Protein AF-A0A0Q0XJS0-F1 (afdb_monomer)

Structure (mmCIF, N/CA/C/O backbone):
data_AF-A0A0Q0XJS0-F1
#
_entry.id   AF-A0A0Q0XJS0-F1
#
loop_
_atom_site.group_PDB
_atom_site.id
_atom_site.type_symbol
_atom_site.label_atom_id
_atom_site.label_alt_id
_atom_site.label_comp_id
_atom_site.label_asym_id
_atom_site.label_entity_id
_atom_site.label_seq_id
_atom_site.pdbx_PDB_ins_code
_atom_site.Cartn_x
_atom_site.Cartn_y
_atom_site.Cartn_z
_atom_site.occupancy
_atom_site.B_iso_or_equiv
_atom_site.auth_seq_id
_atom_site.auth_comp_id
_atom_site.auth_asym_id
_atom_site.auth_atom_id
_atom_site.pdbx_PDB_model_num
ATOM 1 N N . MET A 1 1 ? -12.641 -6.653 -2.766 1.00 71.62 1 MET A N 1
ATOM 2 C CA . MET A 1 1 ? -11.836 -5.756 -3.630 1.00 71.62 1 MET A CA 1
ATOM 3 C C . MET A 1 1 ? -10.556 -5.418 -2.883 1.00 71.62 1 MET A C 1
ATOM 5 O O . MET A 1 1 ? -10.651 -5.032 -1.724 1.00 71.62 1 MET A O 1
ATOM 9 N N . ILE A 1 2 ? -9.395 -5.608 -3.508 1.00 88.25 2 ILE A N 1
ATOM 10 C CA . ILE A 1 2 ? -8.087 -5.418 -2.864 1.00 88.25 2 ILE A CA 1
ATOM 11 C C . ILE A 1 2 ? -7.767 -3.916 -2.768 1.00 88.25 2 ILE A C 1
ATOM 13 O O . ILE A 1 2 ? -8.190 -3.127 -3.621 1.00 88.25 2 ILE A O 1
ATOM 17 N N . ARG A 1 3 ? -7.100 -3.497 -1.691 1.00 94.25 3 ARG A N 1
ATOM 18 C CA . ARG A 1 3 ? -6.671 -2.114 -1.422 1.00 94.25 3 ARG A CA 1
ATOM 19 C C . ARG A 1 3 ? -5.239 -2.070 -0.920 1.00 94.25 3 ARG A C 1
ATOM 21 O O . ARG A 1 3 ? -4.806 -3.003 -0.260 1.00 94.25 3 ARG A O 1
ATOM 28 N N . HIS A 1 4 ? -4.555 -0.955 -1.141 1.00 97.31 4 HIS A N 1
ATOM 29 C CA . HIS A 1 4 ? -3.298 -0.645 -0.464 1.00 97.31 4 HIS A CA 1
ATOM 30 C C . HIS A 1 4 ? -3.582 -0.012 0.895 1.00 97.31 4 HIS A C 1
ATOM 32 O O . HIS A 1 4 ? -4.446 0.865 0.991 1.00 97.31 4 HIS A O 1
ATOM 38 N N . ILE A 1 5 ? -2.859 -0.429 1.932 1.00 97.62 5 ILE A N 1
ATOM 39 C CA . ILE A 1 5 ? -3.058 0.065 3.293 1.00 97.62 5 ILE A CA 1
ATOM 40 C C . ILE A 1 5 ? -1.755 0.234 4.067 1.00 97.62 5 ILE A C 1
ATOM 42 O O . ILE A 1 5 ? -0.814 -0.547 3.929 1.00 97.62 5 ILE A O 1
ATOM 46 N N . THR A 1 6 ? -1.737 1.253 4.919 1.00 98.00 6 THR A N 1
ATOM 47 C CA . THR A 1 6 ? -0.639 1.567 5.830 1.00 98.00 6 THR A CA 1
ATOM 48 C C . THR A 1 6 ? -1.157 1.832 7.245 1.00 98.00 6 THR A C 1
ATOM 50 O O . THR A 1 6 ? -2.338 2.136 7.437 1.00 98.00 6 THR A O 1
ATOM 53 N N . SER A 1 7 ? -0.279 1.743 8.246 1.00 97.44 7 SER A N 1
ATOM 54 C CA . SER A 1 7 ? -0.561 2.211 9.607 1.00 97.44 7 SER A CA 1
ATOM 55 C C . SER A 1 7 ? -0.493 3.738 9.697 1.00 97.44 7 SER A C 1
ATOM 57 O O . SER A 1 7 ? 0.209 4.393 8.921 1.00 97.44 7 SER A O 1
ATOM 59 N N . LEU A 1 8 ? -1.213 4.310 10.667 1.00 97.06 8 LEU A N 1
ATOM 60 C CA . LEU A 1 8 ? -1.249 5.750 10.930 1.00 97.06 8 LEU A CA 1
ATOM 61 C C . LEU A 1 8 ? 0.141 6.328 11.241 1.00 97.06 8 LEU A C 1
ATOM 63 O O . LEU A 1 8 ? 0.457 7.426 10.789 1.00 97.06 8 LEU A O 1
ATOM 67 N N . GLU A 1 9 ? 0.983 5.577 11.952 1.00 97.38 9 GLU A N 1
ATOM 68 C CA . GLU A 1 9 ? 2.373 5.946 12.271 1.00 97.38 9 GLU A CA 1
ATOM 69 C C . GLU A 1 9 ? 3.252 6.148 11.023 1.00 97.38 9 GLU A C 1
ATOM 71 O O . GLU A 1 9 ? 4.217 6.905 11.060 1.00 97.38 9 GLU A O 1
ATOM 76 N N . ASN A 1 10 ? 2.905 5.510 9.900 1.00 97.31 10 ASN A N 1
ATOM 77 C CA . ASN A 1 10 ? 3.624 5.625 8.632 1.00 97.31 10 ASN A CA 1
ATOM 78 C C . ASN A 1 10 ? 3.038 6.732 7.731 1.00 97.31 10 ASN A C 1
ATOM 80 O O . ASN A 1 10 ? 3.210 6.734 6.509 1.00 97.31 10 ASN A O 1
ATOM 84 N N . THR A 1 11 ? 2.318 7.685 8.325 1.00 96.44 11 THR A N 1
ATOM 85 C CA . THR A 1 11 ? 1.725 8.821 7.614 1.00 96.44 11 THR A CA 1
ATOM 86 C C . THR A 1 11 ? 2.190 10.146 8.202 1.00 96.44 11 THR A C 1
ATOM 88 O O . THR A 1 11 ? 2.330 10.297 9.414 1.00 96.44 11 THR A O 1
ATOM 91 N N . LYS A 1 12 ? 2.402 11.138 7.335 1.00 95.31 12 LYS A N 1
ATOM 92 C CA . LYS A 1 12 ? 2.681 12.526 7.716 1.00 95.31 12 LYS A CA 1
ATOM 93 C C . LYS A 1 12 ? 1.741 13.445 6.943 1.00 95.31 12 LYS A C 1
ATOM 95 O O . LYS A 1 12 ? 1.909 13.671 5.745 1.00 95.31 12 LYS A O 1
ATOM 100 N N . GLY A 1 13 ? 0.715 13.952 7.626 1.00 92.25 13 GLY A N 1
ATOM 101 C CA . GLY A 1 13 ? -0.376 14.687 6.982 1.00 92.25 13 GLY A CA 1
ATOM 102 C C . GLY A 1 13 ? -1.128 13.798 5.986 1.00 92.25 13 GLY A C 1
ATOM 103 O O . GLY A 1 13 ? -1.656 12.755 6.371 1.00 92.25 13 GLY A O 1
ATOM 104 N N . ASN A 1 14 ? -1.138 14.199 4.712 1.00 92.75 14 ASN A N 1
ATOM 105 C CA . ASN A 1 14 ? -1.788 13.468 3.615 1.00 92.75 14 ASN A CA 1
ATOM 106 C C . ASN A 1 14 ? -0.810 12.623 2.774 1.00 92.75 14 ASN A C 1
ATOM 108 O O . ASN A 1 14 ? -1.165 12.182 1.681 1.00 92.75 14 ASN A O 1
ATOM 112 N N . LYS A 1 15 ? 0.423 12.412 3.256 1.00 95.38 15 LYS A N 1
ATOM 113 C CA . LYS A 1 15 ? 1.471 11.654 2.560 1.00 95.38 15 LYS A CA 1
ATOM 114 C C . LYS A 1 15 ? 1.920 10.433 3.360 1.00 95.38 15 LYS A C 1
ATOM 116 O O . LYS A 1 15 ? 1.873 10.438 4.593 1.00 95.38 15 LYS A O 1
ATOM 121 N N . ILE A 1 16 ? 2.387 9.413 2.649 1.00 96.44 16 ILE A N 1
ATOM 122 C CA . ILE A 1 16 ? 3.083 8.256 3.231 1.00 96.44 16 ILE A CA 1
ATOM 123 C C . ILE A 1 16 ? 4.535 8.630 3.540 1.00 96.44 16 ILE A C 1
ATOM 125 O O . ILE A 1 16 ? 5.148 9.383 2.784 1.00 96.44 16 ILE A O 1
ATOM 129 N N . ILE A 1 17 ? 5.072 8.107 4.645 1.00 97.56 17 ILE A N 1
ATOM 130 C CA . ILE A 1 17 ? 6.486 8.265 5.013 1.00 97.56 17 ILE A CA 1
ATOM 131 C C . ILE A 1 17 ? 7.344 7.225 4.286 1.00 97.56 17 ILE A C 1
ATOM 133 O O . ILE A 1 17 ? 8.301 7.593 3.615 1.00 97.56 17 ILE A O 1
ATOM 137 N N . ASP A 1 18 ? 6.991 5.943 4.406 1.00 97.00 18 ASP A N 1
ATOM 138 C CA . ASP A 1 18 ? 7.693 4.830 3.766 1.00 97.00 18 ASP A CA 1
ATOM 139 C C . ASP A 1 18 ? 6.718 3.951 2.954 1.00 97.00 18 ASP A C 1
ATOM 141 O O . ASP A 1 18 ? 5.925 3.201 3.537 1.00 97.00 18 ASP A O 1
ATOM 145 N N . PRO A 1 19 ? 6.748 4.018 1.610 1.00 96.50 19 PRO A N 1
ATOM 146 C CA . PRO A 1 19 ? 5.894 3.198 0.754 1.00 96.50 19 PRO A CA 1
ATOM 147 C C . PRO A 1 19 ? 6.136 1.690 0.879 1.00 96.50 19 PRO A C 1
ATOM 149 O O . PRO A 1 19 ? 5.228 0.915 0.589 1.00 96.50 19 PRO A O 1
ATOM 152 N N . LEU A 1 20 ? 7.319 1.251 1.321 1.00 96.50 20 LEU A N 1
ATOM 153 C CA . LEU A 1 20 ? 7.641 -0.177 1.445 1.00 96.50 20 LEU A CA 1
ATOM 154 C C . LEU A 1 20 ? 6.959 -0.831 2.652 1.00 96.50 20 LEU A C 1
ATOM 156 O O . LEU A 1 20 ? 6.869 -2.052 2.730 1.00 96.50 20 LEU A O 1
ATOM 160 N N . LYS A 1 21 ? 6.424 -0.027 3.577 1.00 96.75 21 LYS A N 1
ATOM 161 C CA . LYS A 1 21 ? 5.597 -0.499 4.698 1.00 96.75 21 LYS A CA 1
ATOM 162 C C . LYS A 1 21 ? 4.113 -0.626 4.343 1.00 96.75 21 LYS A C 1
ATOM 164 O O . LYS A 1 21 ? 3.293 -0.877 5.225 1.00 96.75 21 LYS A O 1
ATOM 169 N N . VAL A 1 22 ? 3.754 -0.459 3.072 1.00 97.75 22 VAL A N 1
ATOM 170 C CA . VAL A 1 22 ? 2.383 -0.633 2.587 1.00 97.75 22 VAL A CA 1
ATOM 171 C C . VAL A 1 22 ? 2.129 -2.098 2.245 1.00 97.75 22 VAL A C 1
ATOM 173 O O . VAL A 1 22 ? 2.988 -2.778 1.686 1.00 97.75 22 VAL A O 1
ATOM 176 N N . LYS A 1 23 ? 0.927 -2.577 2.566 1.00 97.75 23 LYS A N 1
ATOM 177 C CA . LYS A 1 23 ? 0.455 -3.929 2.243 1.00 97.75 23 LYS A CA 1
ATOM 178 C C . LYS A 1 23 ? -0.805 -3.885 1.397 1.00 97.75 23 LYS A C 1
ATOM 180 O O . LYS A 1 23 ? -1.538 -2.893 1.415 1.00 97.75 23 LYS A O 1
ATOM 185 N N . HIS A 1 24 ? -1.106 -4.987 0.720 1.00 96.38 24 HIS A N 1
ATOM 186 C CA . HIS A 1 24 ? -2.458 -5.215 0.216 1.00 96.38 24 HIS A CA 1
ATOM 187 C C . HIS A 1 24 ? -3.382 -5.686 1.338 1.00 96.38 24 HIS A C 1
ATOM 189 O O . HIS A 1 24 ? -2.968 -6.409 2.243 1.00 96.38 24 HIS A O 1
ATOM 195 N N . CYS A 1 25 ? -4.650 -5.297 1.277 1.00 96.56 25 CYS A N 1
ATOM 196 C CA . CYS A 1 25 ? -5.671 -5.719 2.226 1.00 96.56 25 CYS A CA 1
ATOM 197 C C . CYS A 1 25 ? -7.050 -5.861 1.589 1.00 96.56 25 CYS A C 1
ATOM 199 O O . CYS A 1 25 ? -7.325 -5.347 0.497 1.00 96.56 25 CYS A O 1
ATOM 201 N N . VAL A 1 26 ? -7.940 -6.496 2.346 1.00 97.06 26 VAL A N 1
ATOM 202 C CA . VAL A 1 26 ? -9.387 -6.444 2.152 1.00 97.06 26 VAL A CA 1
ATOM 203 C C . VAL A 1 26 ? -9.995 -5.689 3.329 1.00 97.06 26 VAL A C 1
ATOM 205 O O . VAL A 1 26 ? -9.700 -5.983 4.485 1.00 97.06 26 VAL A O 1
ATOM 208 N N . ILE A 1 27 ? -10.856 -4.715 3.036 1.00 95.69 27 ILE A N 1
ATOM 209 C CA . ILE A 1 27 ? -11.573 -3.927 4.045 1.00 95.69 27 ILE A CA 1
ATOM 210 C C . ILE A 1 27 ? -13.029 -4.387 4.079 1.00 95.69 27 ILE A C 1
ATOM 212 O O . ILE A 1 27 ? -13.672 -4.499 3.035 1.00 95.69 27 ILE A O 1
ATOM 216 N N . THR A 1 28 ? -13.567 -4.646 5.268 1.00 96.31 28 THR A N 1
ATOM 217 C CA . THR A 1 28 ? -14.988 -4.962 5.489 1.00 96.31 28 THR A CA 1
ATOM 218 C C . THR A 1 28 ? -15.433 -4.367 6.815 1.00 96.31 28 THR A C 1
ATOM 220 O O . THR A 1 28 ? -14.681 -4.395 7.784 1.00 96.31 28 THR A O 1
ATOM 223 N N . ALA A 1 29 ? -16.639 -3.790 6.854 1.00 95.06 29 ALA A N 1
ATOM 224 C CA . ALA A 1 29 ? -17.204 -3.170 8.057 1.00 95.06 29 ALA A CA 1
ATOM 225 C C . ALA A 1 29 ? -16.224 -2.205 8.767 1.00 95.06 29 ALA A C 1
ATOM 227 O O . ALA A 1 29 ? -16.065 -2.248 9.984 1.00 95.06 29 ALA A O 1
ATOM 228 N N . LEU A 1 30 ? -15.539 -1.355 7.985 1.00 95.81 30 LEU A N 1
ATOM 229 C CA . LEU A 1 30 ? -14.547 -0.376 8.460 1.00 95.81 30 LEU A CA 1
ATOM 230 C C . LEU A 1 30 ? -13.344 -0.977 9.204 1.00 95.81 30 LEU A C 1
ATOM 232 O O . LEU A 1 30 ? -12.653 -0.273 9.942 1.00 95.81 30 LEU A O 1
ATOM 236 N N . LYS A 1 31 ? -13.060 -2.261 8.987 1.00 97.38 31 LYS A N 1
ATOM 237 C CA . LYS A 1 31 ? -11.909 -2.958 9.555 1.00 97.38 31 LYS A CA 1
ATOM 238 C C . LYS A 1 31 ? -11.116 -3.675 8.476 1.00 97.38 31 LYS A C 1
ATOM 240 O O . LYS A 1 31 ? -11.635 -4.007 7.408 1.00 97.38 31 LYS A O 1
ATOM 245 N N . ILE A 1 32 ? -9.850 -3.928 8.777 1.00 97.88 32 ILE A N 1
ATOM 246 C CA . ILE A 1 32 ? -9.016 -4.846 8.009 1.00 97.88 32 ILE A CA 1
ATOM 247 C C . ILE A 1 32 ? -9.578 -6.258 8.196 1.00 97.88 32 ILE A C 1
ATOM 249 O O . ILE A 1 32 ? -9.520 -6.803 9.295 1.00 97.88 32 ILE A 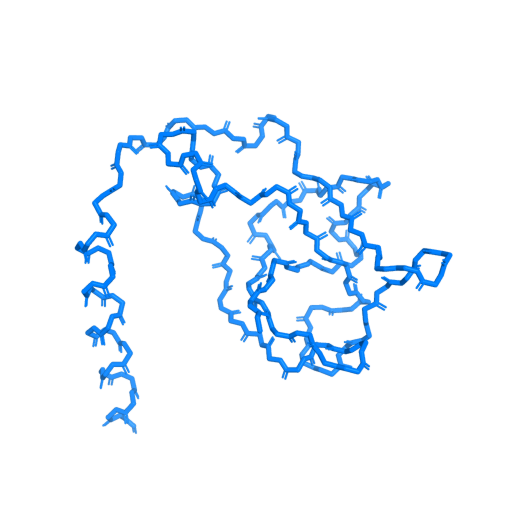O 1
ATOM 253 N N . TYR A 1 33 ? -10.125 -6.839 7.135 1.00 97.56 33 TYR A N 1
ATOM 254 C CA . TYR A 1 33 ? -10.598 -8.223 7.128 1.00 97.56 33 TYR A CA 1
ATOM 255 C C . TYR A 1 33 ? -9.457 -9.197 6.839 1.00 97.56 33 TYR A C 1
ATOM 257 O O . TYR A 1 33 ? -9.320 -10.203 7.523 1.00 97.56 33 TYR A O 1
ATOM 265 N N . ASP A 1 34 ? -8.617 -8.853 5.863 1.00 97.00 34 ASP A N 1
ATOM 266 C CA . ASP A 1 34 ? -7.479 -9.666 5.445 1.00 97.00 34 ASP A CA 1
ATOM 267 C C . ASP A 1 34 ? -6.286 -8.777 5.070 1.00 97.00 34 ASP A C 1
ATOM 269 O O . ASP A 1 34 ? -6.468 -7.626 4.651 1.00 97.00 34 ASP A O 1
ATOM 273 N N . LEU A 1 35 ? -5.073 -9.306 5.230 1.00 95.44 35 LEU A N 1
ATOM 274 C CA . LEU A 1 35 ? -3.804 -8.648 4.920 1.00 95.44 35 LEU A CA 1
ATOM 275 C C . LEU A 1 35 ? -2.891 -9.597 4.159 1.00 95.44 35 LEU A C 1
ATOM 277 O O . LEU A 1 35 ? -2.608 -10.700 4.612 1.00 95.44 35 LEU A O 1
ATOM 281 N N . SER A 1 36 ? -2.344 -9.101 3.056 1.00 90.62 36 SER A N 1
ATOM 282 C CA . SER A 1 36 ? -1.326 -9.804 2.287 1.00 90.62 36 SER A CA 1
ATOM 283 C C . SER A 1 36 ? 0.083 -9.295 2.622 1.00 90.62 36 SER A C 1
ATOM 285 O O . SER A 1 36 ? 0.311 -8.589 3.613 1.00 90.62 36 SER A O 1
ATOM 287 N N . GLY A 1 37 ? 1.044 -9.673 1.783 1.00 89.56 37 GLY A N 1
ATOM 288 C CA . GLY A 1 37 ? 2.419 -9.206 1.835 1.00 89.56 37 GLY A CA 1
ATOM 289 C C . GLY A 1 37 ? 2.564 -7.698 1.617 1.00 89.56 37 GLY A C 1
ATOM 290 O O . GLY A 1 37 ? 1.615 -6.973 1.299 1.00 89.56 37 GLY A O 1
ATOM 291 N N . PHE A 1 38 ? 3.794 -7.233 1.823 1.00 95.25 38 PHE A N 1
ATOM 292 C CA . PHE A 1 38 ? 4.196 -5.883 1.445 1.00 95.25 38 PHE A CA 1
ATOM 293 C C . PHE A 1 38 ? 4.184 -5.730 -0.075 1.00 95.25 38 PHE A C 1
ATOM 295 O O . PHE A 1 38 ? 4.372 -6.702 -0.808 1.00 95.25 38 PHE A O 1
ATOM 302 N N . ILE A 1 39 ? 3.968 -4.503 -0.538 1.00 95.00 39 ILE A N 1
ATOM 303 C CA . ILE A 1 39 ? 4.030 -4.185 -1.964 1.00 95.00 39 ILE A CA 1
ATOM 304 C C . ILE A 1 39 ? 5.439 -4.428 -2.518 1.00 95.00 39 ILE A C 1
ATOM 306 O O . ILE A 1 39 ? 6.439 -4.170 -1.848 1.00 95.00 39 ILE A O 1
ATOM 310 N N . ASP A 1 40 ? 5.517 -4.878 -3.769 1.00 94.19 40 ASP A N 1
ATOM 311 C CA . ASP A 1 40 ? 6.780 -4.923 -4.505 1.00 94.19 40 ASP A CA 1
ATOM 312 C C . ASP A 1 40 ? 7.013 -3.564 -5.195 1.00 94.19 40 ASP A C 1
ATOM 314 O O . ASP A 1 40 ? 6.196 -3.157 -6.031 1.00 94.19 40 ASP A O 1
ATOM 318 N N . PRO A 1 41 ? 8.107 -2.838 -4.892 1.00 95.12 41 PRO A N 1
ATOM 319 C CA . PRO A 1 41 ? 8.402 -1.559 -5.532 1.00 95.12 41 PRO A CA 1
ATOM 320 C C . PRO A 1 41 ? 8.571 -1.661 -7.054 1.00 95.12 41 PRO A C 1
ATOM 322 O O . PRO A 1 41 ? 8.242 -0.702 -7.750 1.00 95.12 41 PRO A O 1
ATOM 325 N N . LYS A 1 42 ? 9.018 -2.806 -7.593 1.00 94.88 42 LYS A N 1
ATOM 326 C CA . LYS A 1 42 ? 9.191 -2.997 -9.046 1.00 94.88 42 LYS A CA 1
ATOM 327 C C . LYS A 1 42 ? 7.874 -3.015 -9.817 1.00 94.88 42 LYS A C 1
ATOM 329 O O . LYS A 1 42 ? 7.888 -2.856 -11.034 1.00 94.88 42 LYS A O 1
ATOM 334 N N . THR A 1 43 ? 6.753 -3.199 -9.128 1.00 94.44 43 THR A N 1
ATOM 335 C CA . THR A 1 43 ? 5.413 -3.168 -9.724 1.00 94.44 43 THR A CA 1
ATOM 336 C C . THR A 1 43 ? 4.621 -1.948 -9.261 1.00 94.44 43 THR A C 1
ATOM 338 O O . THR A 1 43 ? 4.011 -1.267 -10.074 1.00 94.44 43 THR A O 1
ATOM 341 N N . HIS A 1 44 ? 4.674 -1.610 -7.972 1.00 96.00 44 HIS A N 1
ATOM 342 C CA . HIS A 1 44 ? 3.808 -0.589 -7.370 1.00 96.00 44 HIS A CA 1
ATOM 343 C C . HIS A 1 44 ? 4.401 0.824 -7.379 1.00 96.00 44 HIS A C 1
ATOM 345 O O . HIS A 1 44 ? 3.656 1.795 -7.226 1.00 96.00 44 HIS A O 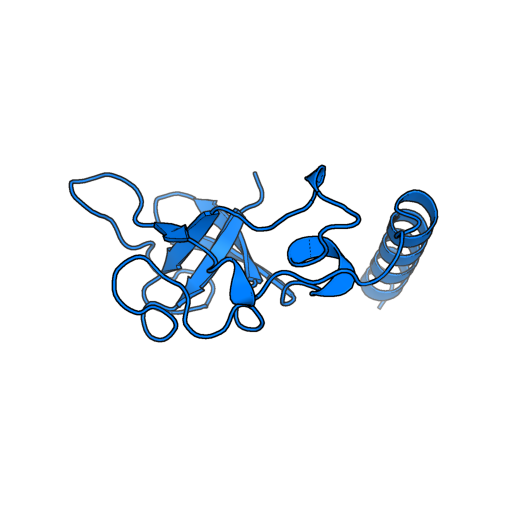1
ATOM 351 N N . LEU A 1 45 ? 5.72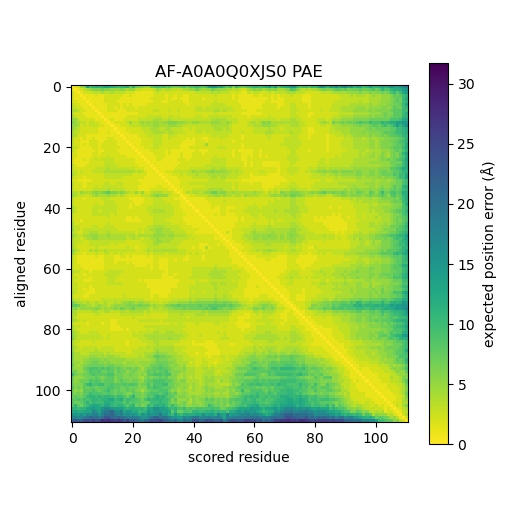3 0.947 -7.546 1.00 97.19 45 LEU A N 1
ATOM 352 C CA . LEU A 1 45 ? 6.443 2.224 -7.624 1.00 97.19 45 LEU A CA 1
ATOM 353 C C . LEU A 1 45 ? 7.165 2.414 -8.970 1.00 97.19 45 LEU A C 1
ATOM 355 O O . LEU A 1 45 ? 8.009 3.303 -9.099 1.00 97.19 45 LEU A O 1
ATOM 359 N N . ASN A 1 46 ? 6.844 1.583 -9.963 1.00 97.69 46 ASN A N 1
ATOM 360 C CA . ASN A 1 46 ? 7.525 1.554 -11.248 1.00 97.69 46 ASN A CA 1
ATOM 361 C C . ASN A 1 46 ? 6.794 2.375 -12.310 1.00 97.69 46 ASN A C 1
ATOM 363 O O . ASN A 1 46 ? 5.688 2.038 -12.725 1.00 97.69 46 ASN A O 1
ATOM 367 N N . LEU A 1 47 ? 7.441 3.439 -12.778 1.00 96.50 47 LEU A N 1
ATOM 368 C CA . LEU A 1 47 ? 6.919 4.298 -13.839 1.00 96.50 47 LEU A CA 1
ATOM 369 C C . LEU A 1 47 ? 6.811 3.573 -15.187 1.00 96.50 47 LEU A C 1
ATOM 371 O O . LEU A 1 47 ? 5.982 3.965 -16.004 1.00 96.50 47 LEU A O 1
ATOM 375 N N . ASP A 1 48 ? 7.577 2.497 -15.389 1.00 96.44 48 ASP A N 1
ATOM 376 C CA . ASP A 1 48 ? 7.504 1.644 -16.583 1.00 96.44 48 ASP A CA 1
ATOM 377 C C . ASP A 1 48 ? 6.300 0.677 -16.561 1.00 96.44 48 ASP A C 1
ATOM 379 O O . ASP A 1 48 ? 6.066 -0.025 -17.541 1.00 96.44 48 ASP A O 1
ATOM 383 N N . LEU A 1 49 ? 5.531 0.646 -15.460 1.00 94.50 49 LEU A N 1
ATOM 384 C CA . LEU A 1 49 ? 4.304 -0.144 -15.277 1.00 94.50 49 LEU A CA 1
ATOM 385 C C . LEU A 1 49 ? 3.180 0.734 -14.688 1.00 94.50 49 LEU A C 1
ATOM 387 O O . LEU A 1 49 ? 2.655 0.508 -13.593 1.00 94.50 49 LEU A O 1
ATOM 391 N N . SER A 1 50 ? 2.866 1.818 -15.398 1.00 91.50 50 SER A N 1
ATOM 392 C CA . SER A 1 50 ? 2.053 2.939 -14.901 1.00 91.50 50 SER A CA 1
ATOM 393 C C . SER A 1 50 ? 0.632 2.572 -14.431 1.00 91.50 50 SER A C 1
AT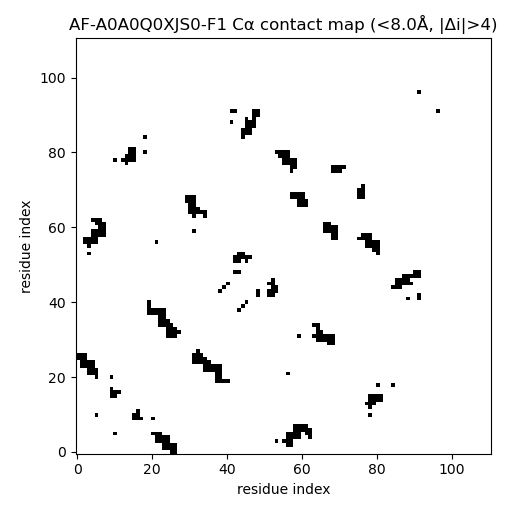OM 395 O O . SER A 1 50 ? 0.057 3.239 -13.560 1.00 91.50 50 SER A O 1
ATOM 397 N N . GLU A 1 51 ? 0.062 1.511 -14.993 1.00 90.94 51 GLU A N 1
ATOM 398 C CA . GLU A 1 51 ? -1.261 0.971 -14.695 1.00 90.94 51 GLU A CA 1
ATOM 399 C C . GLU A 1 51 ? -1.326 0.268 -13.335 1.00 90.94 51 GLU A C 1
ATOM 401 O O . GLU A 1 51 ? -2.406 0.166 -12.752 1.00 90.94 51 GLU A O 1
ATOM 406 N N . HIS A 1 52 ? -0.179 -0.163 -12.802 1.00 92.38 52 HIS A N 1
ATOM 407 C CA . HIS A 1 52 ? -0.079 -0.862 -11.520 1.00 92.38 52 HIS A CA 1
ATOM 408 C C . HIS A 1 52 ? 0.394 0.042 -10.370 1.00 92.38 52 HIS A C 1
ATOM 410 O O . HIS A 1 52 ? 0.592 -0.413 -9.242 1.00 92.38 52 HIS A O 1
ATOM 416 N N . LEU A 1 53 ? 0.559 1.343 -10.631 1.00 94.69 53 LEU A N 1
ATOM 417 C CA . LEU A 1 53 ? 1.061 2.291 -9.642 1.00 94.69 53 LEU A CA 1
ATOM 418 C C . LEU A 1 53 ? 0.152 2.402 -8.414 1.00 94.69 53 LEU A C 1
ATOM 420 O O . LEU A 1 53 ? -1.051 2.675 -8.494 1.00 94.69 53 LEU A O 1
ATOM 424 N N . MET A 1 54 ? 0.774 2.317 -7.244 1.00 95.62 54 MET A N 1
ATOM 425 C CA . MET A 1 54 ? 0.130 2.569 -5.966 1.00 95.62 54 MET A CA 1
ATOM 426 C C . MET A 1 54 ? -0.048 4.074 -5.748 1.00 95.62 54 MET A C 1
ATOM 428 O O . MET A 1 54 ? 0.846 4.754 -5.262 1.00 95.62 54 MET A O 1
ATOM 432 N N . LYS A 1 55 ? -1.229 4.603 -6.083 1.00 92.62 55 LYS A N 1
ATOM 433 C CA . LYS A 1 55 ? -1.527 6.046 -5.956 1.00 92.62 55 LYS A CA 1
ATOM 434 C C . LYS A 1 55 ? -2.240 6.413 -4.654 1.00 92.62 55 LYS A C 1
ATOM 436 O O . LYS A 1 55 ? -1.929 7.431 -4.042 1.00 92.62 55 LYS A O 1
ATOM 441 N N . ILE A 1 56 ? -3.206 5.588 -4.247 1.00 94.06 56 ILE A N 1
ATOM 442 C CA . ILE A 1 56 ? -4.082 5.819 -3.091 1.00 94.06 56 ILE A CA 1
ATOM 443 C C . ILE A 1 56 ? -3.839 4.718 -2.067 1.00 94.06 56 ILE A C 1
ATOM 445 O O . ILE A 1 56 ? -3.972 3.534 -2.391 1.00 94.06 56 ILE A O 1
ATOM 449 N N . VAL A 1 57 ? -3.531 5.111 -0.831 1.00 97.38 57 VAL A N 1
ATOM 450 C CA . VAL A 1 57 ? -3.278 4.178 0.271 1.00 97.38 57 VAL A CA 1
ATOM 451 C C . VAL A 1 57 ? -4.168 4.515 1.458 1.00 97.38 57 VAL A C 1
ATOM 453 O O . VAL A 1 57 ? -4.167 5.636 1.960 1.00 97.38 57 VAL A O 1
ATOM 456 N N . TYR A 1 58 ? -4.945 3.534 1.900 1.00 97.38 58 TYR A N 1
ATOM 457 C CA . TYR 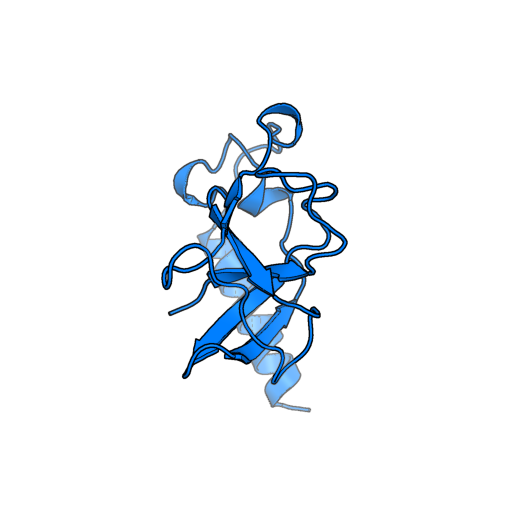A 1 58 ? -5.845 3.653 3.042 1.00 97.38 58 TYR A CA 1
ATOM 458 C C . TYR A 1 58 ? -5.048 3.653 4.345 1.00 97.38 58 TYR A C 1
ATOM 460 O O . TYR A 1 58 ? -3.943 3.113 4.412 1.00 97.38 58 TYR A O 1
ATOM 468 N N . VAL A 1 59 ? -5.612 4.247 5.393 1.00 97.81 59 VAL A N 1
ATOM 469 C CA . VAL A 1 59 ? -4.946 4.346 6.696 1.00 97.81 59 VAL A CA 1
ATOM 470 C C . VAL A 1 59 ? -5.720 3.549 7.735 1.00 97.81 59 VAL A C 1
ATOM 472 O O . VAL A 1 59 ? -6.907 3.789 7.931 1.00 97.81 59 VAL A O 1
ATOM 475 N N . ALA A 1 60 ? -5.049 2.636 8.431 1.00 97.88 60 ALA A N 1
ATOM 476 C CA . ALA A 1 60 ? -5.571 1.967 9.622 1.00 97.88 60 ALA A CA 1
ATOM 477 C C . ALA A 1 60 ? -4.889 2.475 10.894 1.00 97.88 60 ALA A C 1
ATOM 479 O O . ALA A 1 60 ? -3.789 3.027 10.836 1.00 97.88 60 ALA A O 1
ATOM 480 N N . LYS A 1 61 ? -5.526 2.256 12.052 1.00 97.56 61 LYS A N 1
ATOM 481 C CA . LYS A 1 61 ? -4.888 2.483 13.362 1.00 97.56 61 LYS A CA 1
ATOM 482 C C . LYS A 1 61 ? -3.580 1.698 13.473 1.00 97.56 61 LYS A C 1
ATOM 484 O O . LYS A 1 61 ? -2.532 2.284 13.716 1.00 97.56 61 LYS A O 1
ATOM 489 N N . GLU A 1 62 ? -3.648 0.398 13.207 1.00 97.00 62 GLU A N 1
ATOM 490 C CA . GLU A 1 62 ? -2.516 -0.523 13.194 1.00 97.00 62 GLU A CA 1
ATOM 491 C C . GLU A 1 62 ? -2.556 -1.396 11.934 1.00 97.00 62 GLU A C 1
ATOM 493 O O . GLU A 1 62 ? -3.620 -1.670 11.376 1.00 97.00 62 GLU A O 1
ATOM 498 N N . LEU A 1 63 ? -1.399 -1.881 11.485 1.00 96.00 63 LEU A N 1
ATOM 499 C CA . LEU A 1 63 ? -1.306 -2.720 10.289 1.00 96.00 63 LEU A CA 1
ATOM 500 C C . LEU A 1 63 ? -1.495 -4.212 10.627 1.00 96.00 63 LEU A C 1
ATOM 502 O O . LEU A 1 63 ? -0.593 -5.026 10.432 1.00 96.00 63 LEU A O 1
ATOM 506 N N . LYS A 1 64 ? -2.672 -4.562 11.161 1.00 96.94 64 LYS A N 1
ATOM 507 C CA . LYS A 1 64 ? -3.047 -5.935 11.548 1.00 96.94 64 LYS A CA 1
ATOM 508 C C . LYS A 1 64 ? -4.525 -6.235 11.273 1.00 96.94 64 LYS A C 1
ATOM 510 O O . LYS A 1 64 ? -5.352 -5.323 11.250 1.00 96.94 64 LYS A O 1
ATOM 515 N N . ILE A 1 65 ? -4.860 -7.515 11.096 1.00 97.56 65 ILE A N 1
ATOM 516 C CA . ILE A 1 65 ? -6.246 -7.972 10.898 1.00 97.56 65 ILE A CA 1
ATOM 517 C C . ILE A 1 65 ? -7.114 -7.523 12.084 1.00 97.56 65 ILE A C 1
ATOM 519 O O . ILE A 1 65 ? -6.677 -7.532 13.234 1.00 97.56 65 ILE A O 1
ATOM 523 N N . GLY A 1 66 ? -8.336 -7.079 11.794 1.00 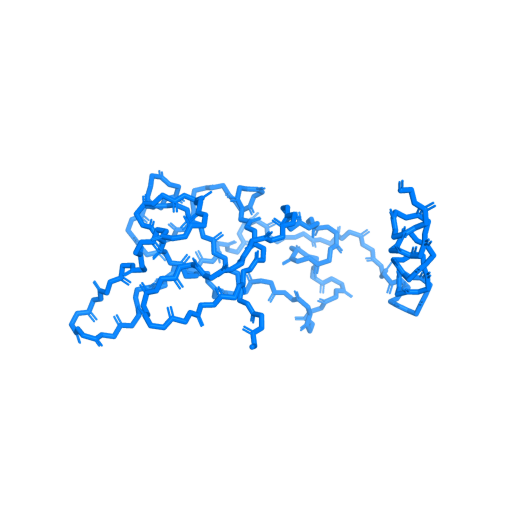97.75 66 GLY A N 1
ATOM 524 C CA . GLY A 1 66 ? -9.291 -6.543 12.762 1.00 97.75 66 GLY A CA 1
ATOM 525 C C . GLY A 1 66 ? -9.079 -5.071 13.126 1.00 97.75 66 GLY A C 1
ATOM 526 O O . GLY A 1 66 ? -9.955 -4.485 13.764 1.00 97.75 66 GLY A O 1
ATOM 527 N N . SER A 1 67 ? -7.967 -4.451 12.713 1.00 97.88 67 SER A N 1
ATOM 528 C CA . SER A 1 67 ? -7.731 -3.030 12.976 1.00 97.88 67 SER A CA 1
ATOM 529 C C . SER A 1 67 ? -8.746 -2.150 12.251 1.00 97.88 67 SER A C 1
ATOM 531 O O . SER A 1 67 ? -9.114 -2.404 11.105 1.00 97.88 67 SER A O 1
ATOM 533 N N . GLU A 1 68 ? -9.151 -1.070 12.911 1.00 97.88 68 GLU A N 1
ATOM 534 C CA . GLU A 1 68 ? -10.059 -0.070 12.358 1.00 97.88 68 GLU A CA 1
ATOM 535 C C . GLU A 1 68 ? -9.380 0.773 11.278 1.00 97.88 68 GLU A C 1
ATOM 537 O O . GLU A 1 68 ? -8.210 1.159 11.404 1.00 97.88 68 GLU A O 1
ATOM 542 N N . ILE A 1 69 ? -10.149 1.085 10.236 1.00 97.50 69 ILE A N 1
ATOM 543 C CA . ILE A 1 69 ? -9.784 2.048 9.202 1.00 97.50 69 ILE A CA 1
ATOM 544 C C . ILE A 1 69 ? -10.077 3.456 9.718 1.00 97.50 69 ILE A C 1
ATOM 546 O O . ILE A 1 69 ? -11.147 3.730 10.258 1.00 97.50 69 ILE A O 1
ATOM 550 N N . ILE A 1 70 ? -9.124 4.364 9.539 1.00 97.19 70 ILE A N 1
ATOM 551 C CA . ILE A 1 70 ? -9.274 5.764 9.917 1.00 97.19 70 ILE A CA 1
ATOM 552 C C . ILE A 1 70 ? -10.242 6.446 8.953 1.00 97.19 70 ILE A C 1
ATOM 554 O O . ILE A 1 70 ? -10.137 6.309 7.732 1.00 97.19 70 ILE A O 1
ATOM 558 N N . LEU A 1 71 ? -11.156 7.231 9.514 1.00 95.81 71 LEU A N 1
ATOM 559 C CA . LEU A 1 71 ? -12.076 8.068 8.759 1.00 95.81 71 LEU A CA 1
ATOM 560 C C . LEU A 1 71 ? -11.704 9.548 8.889 1.00 95.81 71 LEU A C 1
ATOM 562 O O . LEU A 1 71 ? -11.139 9.979 9.892 1.00 95.81 71 LEU A O 1
ATOM 566 N N . ASN A 1 72 ? -12.054 10.322 7.869 1.00 92.62 72 ASN A N 1
ATOM 567 C CA . ASN A 1 72 ? -12.079 11.777 7.879 1.00 92.62 72 ASN A CA 1
ATOM 568 C C . ASN A 1 72 ? -13.472 12.225 7.414 1.00 92.62 72 ASN A C 1
ATOM 570 O O . ASN A 1 72 ? -13.888 11.875 6.310 1.00 92.62 72 ASN A O 1
ATOM 574 N N . ASN A 1 73 ? -14.213 12.945 8.259 1.00 90.75 73 ASN A N 1
ATOM 575 C CA . ASN A 1 73 ? -15.588 13.386 7.983 1.00 90.75 73 ASN A CA 1
ATOM 576 C C . ASN A 1 73 ? -16.499 12.256 7.456 1.00 90.75 73 ASN A C 1
ATOM 578 O O . ASN A 1 73 ? -17.123 12.390 6.407 1.00 90.75 73 ASN A O 1
ATOM 582 N N . ASN A 1 74 ? -16.533 11.114 8.155 1.00 91.19 74 ASN A N 1
ATOM 583 C CA . ASN A 1 74 ? -17.288 9.902 7.784 1.00 91.19 74 ASN A CA 1
ATOM 584 C C . ASN A 1 74 ? -16.907 9.253 6.438 1.00 91.19 74 ASN A C 1
ATOM 586 O O . ASN A 1 74 ? -17.573 8.321 5.993 1.00 91.19 74 ASN A O 1
ATOM 590 N N . THR A 1 75 ? -15.814 9.685 5.812 1.00 92.69 75 THR A N 1
ATOM 591 C CA . THR A 1 75 ? -15.249 9.058 4.610 1.00 92.69 75 THR A CA 1
ATOM 592 C C . THR A 1 75 ? -13.910 8.410 4.925 1.00 92.69 75 THR A C 1
ATOM 594 O O . TH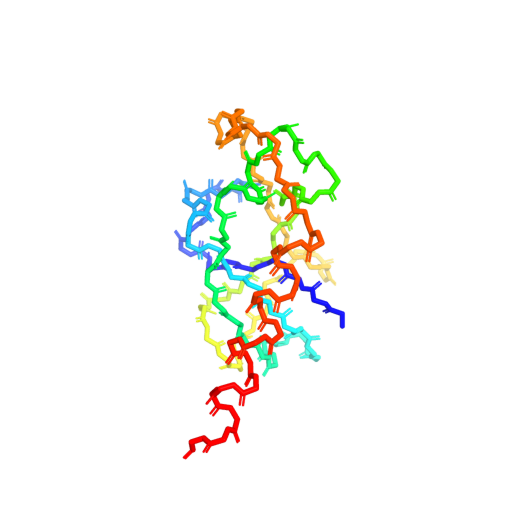R A 1 75 ? -13.266 8.750 5.915 1.00 92.69 75 THR A O 1
ATOM 597 N N . TYR A 1 76 ? -13.470 7.454 4.107 1.00 93.88 76 TYR A N 1
ATOM 598 C CA . TYR A 1 76 ? -12.171 6.816 4.307 1.00 93.88 76 TYR A CA 1
ATOM 599 C C . TYR A 1 76 ? -11.034 7.834 4.254 1.00 93.88 76 TYR A C 1
ATOM 601 O O . TYR A 1 76 ? -10.888 8.556 3.268 1.00 93.88 76 TYR A O 1
ATOM 609 N N . LYS A 1 77 ? -10.179 7.840 5.280 1.00 95.06 77 LYS A N 1
ATOM 610 C CA . LYS A 1 77 ? -8.903 8.541 5.197 1.00 95.06 77 LYS A CA 1
ATOM 611 C C . LYS A 1 77 ? -7.965 7.735 4.305 1.00 95.06 77 LYS A C 1
ATOM 613 O O . LYS A 1 77 ? -7.700 6.556 4.552 1.00 95.06 77 LYS A O 1
ATOM 618 N N . PHE A 1 78 ? -7.418 8.404 3.305 1.00 95.38 78 PHE A N 1
ATOM 619 C CA . PHE A 1 78 ? -6.325 7.898 2.495 1.00 95.38 78 PHE A CA 1
ATOM 620 C C . PHE A 1 78 ? -5.218 8.942 2.403 1.00 95.38 78 PHE A C 1
ATOM 622 O O . PHE A 1 78 ? -5.418 10.129 2.663 1.00 95.38 78 PHE A O 1
ATOM 629 N N . VAL A 1 79 ? -4.037 8.466 2.050 1.00 97.00 79 VAL A N 1
ATOM 630 C CA . VAL A 1 79 ? -2.839 9.261 1.816 1.00 97.00 79 VAL A CA 1
ATOM 631 C C . VAL A 1 79 ? -2.298 8.954 0.428 1.00 97.00 79 VAL A C 1
ATOM 633 O O . VAL A 1 79 ? -2.593 7.906 -0.157 1.00 97.00 79 VAL A O 1
ATOM 636 N N . LEU A 1 80 ? -1.527 9.894 -0.105 1.00 96.31 80 LEU A N 1
ATOM 637 C CA . LEU A 1 80 ? -0.901 9.782 -1.414 1.00 96.31 80 LEU A CA 1
ATOM 638 C C . LEU A 1 80 ? 0.570 9.394 -1.275 1.00 96.31 80 LEU A C 1
ATOM 640 O O . LEU A 1 80 ? 1.241 9.742 -0.296 1.00 96.31 80 LEU A O 1
ATOM 644 N N . VAL A 1 81 ? 1.071 8.694 -2.286 1.00 95.69 81 VAL A N 1
ATOM 645 C CA . VAL A 1 81 ? 2.504 8.442 -2.454 1.00 95.69 81 VAL A CA 1
ATOM 646 C C . VAL A 1 81 ? 3.135 9.670 -3.106 1.00 95.69 81 VAL A C 1
ATOM 648 O O . VAL A 1 81 ? 2.633 10.175 -4.112 1.00 95.69 81 VAL A O 1
ATOM 651 N N . ASP A 1 82 ? 4.215 10.175 -2.512 1.00 94.12 82 ASP A N 1
ATOM 652 C CA . ASP A 1 82 ? 4.973 11.291 -3.078 1.00 94.12 82 ASP A CA 1
ATOM 653 C C . ASP A 1 82 ? 5.656 10.887 -4.392 1.00 94.12 82 ASP A C 1
ATOM 655 O O . ASP A 1 82 ? 6.121 9.756 -4.535 1.00 94.12 82 ASP A O 1
ATOM 659 N N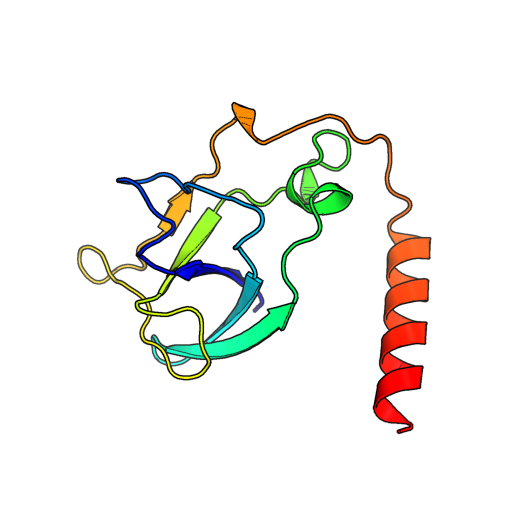 . GLN A 1 83 ? 5.741 11.818 -5.346 1.00 94.00 83 GLN A N 1
ATOM 660 C CA . GLN A 1 83 ? 6.305 11.530 -6.663 1.00 94.00 83 GLN A CA 1
ATOM 661 C C . GLN A 1 83 ? 7.767 11.071 -6.607 1.00 94.00 83 GLN A C 1
ATOM 663 O O . GLN A 1 83 ? 8.182 10.272 -7.441 1.00 94.00 83 GLN A O 1
ATOM 668 N N . SER A 1 84 ? 8.524 11.524 -5.603 1.00 95.31 84 SER A N 1
ATOM 669 C CA . SER A 1 84 ? 9.928 11.147 -5.399 1.00 95.31 84 SER A CA 1
ATOM 670 C C . SER A 1 84 ? 10.149 9.659 -5.096 1.00 95.31 84 SER A C 1
ATOM 672 O O . SER A 1 84 ? 11.275 9.174 -5.217 1.00 95.31 84 SER A O 1
ATOM 674 N N . PHE A 1 85 ? 9.099 8.920 -4.722 1.00 96.25 85 PHE A N 1
ATOM 675 C CA . PHE A 1 85 ? 9.187 7.479 -4.487 1.00 96.25 85 PHE A CA 1
ATOM 676 C C . PHE A 1 85 ? 9.056 6.639 -5.757 1.00 96.25 85 PHE A C 1
ATOM 678 O O . PHE A 1 85 ? 9.435 5.467 -5.738 1.00 96.25 85 PHE A O 1
ATOM 685 N N . TYR A 1 86 ? 8.544 7.210 -6.847 1.00 97.25 86 TYR A N 1
ATOM 686 C CA . TYR A 1 86 ? 8.440 6.500 -8.115 1.00 97.25 86 TYR A CA 1
ATOM 687 C C . TYR A 1 86 ? 9.772 6.516 -8.863 1.00 97.25 86 TYR A C 1
ATOM 689 O O . TYR A 1 86 ? 10.490 7.518 -8.866 1.00 97.25 86 TYR A O 1
ATOM 697 N N . LYS A 1 87 ? 10.102 5.398 -9.512 1.00 97.00 87 LYS A N 1
ATOM 698 C CA . LYS A 1 87 ? 11.325 5.238 -10.311 1.00 97.00 87 LYS A CA 1
ATOM 699 C C . LYS A 1 87 ? 11.047 4.402 -11.554 1.00 97.00 87 LYS A C 1
ATOM 701 O O . LYS A 1 87 ? 10.046 3.700 -11.620 1.00 97.00 87 LYS A O 1
ATOM 706 N N . HIS A 1 88 ? 11.962 4.453 -12.513 1.00 96.88 88 HIS A N 1
ATOM 707 C CA . HIS A 1 88 ? 12.002 3.510 -13.627 1.00 96.88 88 HIS A CA 1
ATOM 708 C C . HIS A 1 88 ? 12.791 2.270 -13.193 1.00 96.88 88 HIS A C 1
ATOM 710 O O . HIS A 1 88 ? 13.971 2.380 -12.851 1.00 96.88 88 HIS A O 1
ATOM 716 N N . TYR A 1 89 ? 12.133 1.111 -13.143 1.00 94.19 89 TYR A N 1
ATOM 717 C CA . TYR A 1 89 ? 12.758 -0.178 -12.808 1.00 94.19 89 TYR A CA 1
ATOM 718 C C . TYR A 1 89 ? 12.948 -1.081 -14.035 1.00 94.19 89 TYR A C 1
ATOM 720 O O . TYR A 1 89 ? 13.485 -2.183 -13.903 1.00 94.19 89 TYR A O 1
ATOM 728 N N . GLY A 1 90 ? 12.545 -0.611 -15.215 1.00 95.31 90 GLY A N 1
ATOM 729 C CA . GLY A 1 90 ? 12.461 -1.388 -16.440 1.00 95.31 90 GLY A CA 1
ATOM 730 C C . GLY A 1 90 ? 11.093 -2.058 -16.613 1.00 95.31 90 GLY A C 1
ATOM 731 O O . GLY A 1 90 ? 10.283 -2.092 -15.678 1.00 95.31 90 GLY A O 1
ATOM 732 N N . PRO A 1 91 ? 10.823 -2.594 -17.816 1.00 93.06 91 PRO A N 1
ATOM 733 C CA . PRO A 1 91 ? 9.571 -3.274 -18.112 1.00 93.06 91 PRO A CA 1
ATOM 734 C C . PRO A 1 91 ? 9.409 -4.531 -17.251 1.00 93.06 91 PRO A C 1
ATOM 736 O O . PRO A 1 91 ? 10.372 -5.253 -16.982 1.00 93.06 91 P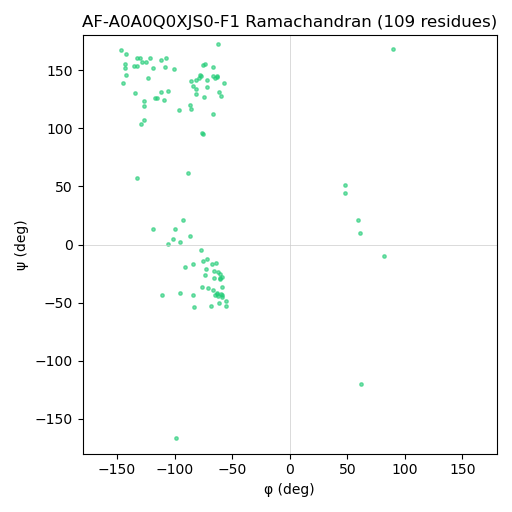RO A O 1
ATOM 739 N N . VAL A 1 92 ? 8.170 -4.802 -16.848 1.00 92.38 92 VAL A N 1
ATOM 740 C CA . VAL A 1 92 ? 7.798 -6.003 -16.096 1.00 92.38 92 VAL A CA 1
ATOM 741 C C . VAL A 1 92 ? 6.982 -6.911 -17.003 1.00 92.38 92 VAL A C 1
ATOM 743 O O . VAL A 1 92 ? 5.951 -6.502 -17.528 1.00 92.38 92 VAL A O 1
ATOM 746 N N . ASP A 1 93 ? 7.430 -8.154 -17.157 1.00 91.81 93 ASP A N 1
ATOM 747 C CA . ASP A 1 93 ? 6.645 -9.213 -17.791 1.00 91.81 93 ASP A CA 1
ATOM 748 C C . ASP A 1 93 ? 5.560 -9.688 -16.809 1.00 91.81 93 ASP A C 1
ATOM 750 O O . ASP A 1 93 ? 5.811 -10.473 -15.888 1.00 91.81 93 ASP A O 1
ATOM 754 N N . THR A 1 94 ? 4.362 -9.123 -16.950 1.00 86.44 94 THR A N 1
ATOM 755 C CA . THR A 1 94 ? 3.231 -9.349 -16.043 1.00 86.44 94 THR A CA 1
ATOM 756 C C . THR A 1 94 ? 2.599 -10.727 -16.216 1.00 86.44 94 THR A C 1
ATOM 758 O O . THR A 1 94 ? 2.051 -11.259 -15.246 1.00 86.44 94 THR A O 1
ATOM 761 N N . GLU A 1 95 ? 2.710 -11.336 -17.399 1.00 88.88 95 GLU A N 1
ATOM 762 C CA . GLU A 1 95 ? 2.249 -12.704 -17.655 1.00 88.88 95 GLU A CA 1
ATOM 763 C C . GLU A 1 95 ? 3.119 -13.691 -16.885 1.00 88.88 95 GLU A C 1
ATOM 765 O O . GLU A 1 95 ? 2.618 -14.444 -16.045 1.00 88.88 95 GLU A O 1
ATOM 770 N N . LYS A 1 96 ? 4.440 -13.600 -17.066 1.00 88.81 96 LYS A N 1
ATOM 771 C CA . LYS A 1 96 ? 5.393 -14.442 -16.344 1.00 88.81 96 LYS A CA 1
ATOM 772 C C . LYS A 1 96 ? 5.301 -14.255 -14.833 1.00 88.81 96 LYS A C 1
ATOM 774 O O . LYS A 1 96 ? 5.310 -15.235 -14.088 1.00 88.81 96 LYS A O 1
ATOM 779 N N . LEU A 1 97 ? 5.175 -13.010 -14.367 1.00 87.31 97 LEU A N 1
ATOM 780 C CA . LEU A 1 97 ? 4.993 -12.723 -12.943 1.00 87.31 97 LEU A CA 1
ATOM 781 C C . LEU A 1 97 ? 3.738 -13.418 -12.393 1.00 87.31 97 LEU A C 1
ATOM 783 O O . LEU A 1 97 ? 3.779 -14.008 -11.314 1.00 87.31 97 LEU A O 1
ATOM 787 N N . SER A 1 98 ? 2.635 -13.374 -13.141 1.00 86.06 98 SER A N 1
ATOM 788 C CA . SER A 1 98 ? 1.376 -14.010 -12.749 1.00 86.06 98 SER A CA 1
ATOM 789 C C . SER A 1 98 ? 1.505 -15.534 -12.689 1.00 86.06 98 SER A C 1
ATOM 791 O O . SER A 1 98 ? 1.063 -16.150 -11.718 1.00 86.06 98 SER A O 1
ATOM 793 N N . GLU A 1 99 ? 2.161 -16.152 -13.675 1.00 89.81 99 GLU A N 1
ATOM 794 C CA . GLU A 1 99 ? 2.451 -17.589 -13.658 1.00 89.81 99 GLU A CA 1
ATOM 795 C C . GLU A 1 99 ? 3.287 -18.001 -12.445 1.00 89.81 99 GLU A C 1
ATOM 797 O O . GLU A 1 99 ? 2.999 -19.010 -11.794 1.00 89.81 99 GLU A O 1
ATOM 802 N N . ASP A 1 100 ? 4.330 -17.233 -12.139 1.00 89.19 100 ASP A N 1
ATOM 803 C CA . ASP A 1 100 ? 5.228 -17.523 -11.027 1.00 89.19 100 ASP A CA 1
ATOM 804 C C . ASP A 1 100 ? 4.501 -17.391 -9.680 1.00 89.19 100 ASP A C 1
ATOM 806 O O . ASP A 1 100 ? 4.649 -18.261 -8.817 1.00 89.19 100 ASP A O 1
ATOM 810 N N . LEU A 1 101 ? 3.626 -16.392 -9.525 1.00 86.38 101 LEU A N 1
ATOM 811 C CA . LEU A 1 101 ? 2.762 -16.253 -8.348 1.00 86.38 101 LEU A CA 1
ATOM 812 C C . LEU A 1 101 ? 1.784 -17.428 -8.198 1.00 86.38 101 LEU A C 1
ATOM 814 O O . LEU A 1 101 ? 1.625 -17.951 -7.094 1.00 86.38 101 LEU A O 1
ATOM 818 N N . ILE A 1 102 ? 1.176 -17.902 -9.291 1.00 87.94 102 ILE A N 1
ATOM 819 C CA . ILE A 1 102 ? 0.289 -19.079 -9.273 1.00 87.94 102 ILE A CA 1
ATOM 820 C C . ILE A 1 102 ? 1.060 -20.339 -8.852 1.00 87.94 102 ILE A C 1
ATOM 822 O O . ILE A 1 102 ? 0.565 -21.137 -8.049 1.00 87.94 102 ILE A O 1
ATOM 826 N N . LYS A 1 103 ? 2.286 -20.530 -9.356 1.00 89.62 103 LYS A N 1
ATOM 827 C CA . LYS A 1 103 ? 3.151 -21.658 -8.963 1.00 89.62 103 LYS A CA 1
ATOM 828 C C . LYS A 1 103 ? 3.493 -21.605 -7.473 1.00 89.62 103 LYS A C 1
ATOM 830 O O . LYS A 1 103 ? 3.432 -22.640 -6.807 1.00 89.62 103 LYS A O 1
ATOM 835 N N . ILE A 1 104 ? 3.834 -20.424 -6.950 1.00 86.12 104 ILE A N 1
ATOM 836 C CA . ILE A 1 104 ? 4.116 -20.217 -5.521 1.00 86.12 104 ILE A CA 1
ATOM 837 C C . ILE A 1 104 ? 2.876 -20.550 -4.686 1.00 86.12 104 ILE A C 1
ATOM 839 O O . ILE A 1 104 ? 2.967 -21.375 -3.779 1.00 86.12 104 ILE A O 1
ATOM 843 N N . TYR A 1 105 ? 1.713 -20.002 -5.044 1.00 83.62 105 TYR A N 1
ATOM 844 C CA . TYR A 1 105 ? 0.455 -20.254 -4.341 1.00 83.62 105 TYR A CA 1
ATOM 845 C C . TYR A 1 105 ? 0.128 -21.753 -4.251 1.00 83.62 105 TYR A C 1
ATOM 847 O O . TYR A 1 105 ? -0.119 -22.282 -3.167 1.00 83.62 105 TYR A O 1
ATOM 855 N N . HIS A 1 106 ? 0.207 -22.482 -5.370 1.00 86.69 106 HIS A N 1
ATOM 856 C CA . HIS A 1 106 ? -0.037 -23.927 -5.373 1.00 86.69 106 HIS A CA 1
ATOM 857 C C . HIS A 1 106 ? 0.997 -24.729 -4.577 1.00 86.69 106 HIS A C 1
ATOM 859 O O . HIS A 1 106 ? 0.676 -25.804 -4.068 1.00 86.69 106 HIS A O 1
ATOM 865 N N . LYS A 1 107 ? 2.238 -24.247 -4.479 1.00 86.19 107 LYS A N 1
ATOM 866 C CA . LYS A 1 107 ? 3.278 -24.882 -3.664 1.00 86.19 107 LYS A CA 1
ATOM 867 C C . LYS A 1 107 ? 3.008 -24.705 -2.170 1.00 86.19 107 LYS A C 1
ATOM 869 O O . LYS A 1 107 ? 3.281 -25.627 -1.407 1.00 86.19 107 LYS A O 1
ATOM 874 N N . GLU A 1 108 ? 2.492 -23.550 -1.760 1.00 80.50 108 GLU A N 1
ATOM 875 C CA . GLU A 1 108 ? 2.178 -23.257 -0.358 1.00 80.50 108 GLU A CA 1
ATOM 876 C C . GLU A 1 108 ? 0.891 -23.939 0.115 1.00 80.50 108 GLU A C 1
ATOM 878 O O . GLU A 1 108 ? 0.868 -24.449 1.225 1.00 80.50 108 GLU A O 1
ATOM 883 N N . MET A 1 109 ? -0.133 -24.055 -0.738 1.00 71.88 109 MET A N 1
ATOM 884 C CA . MET A 1 109 ? -1.398 -24.744 -0.412 1.00 71.88 109 MET A CA 1
ATOM 885 C C . MET A 1 109 ? -1.283 -26.277 -0.331 1.00 71.88 109 MET A C 1
ATOM 887 O O . MET A 1 109 ? -2.216 -26.947 0.105 1.00 71.88 109 MET A O 1
ATOM 891 N N . LYS A 1 110 ? -0.169 -26.853 -0.800 1.00 59.78 110 LYS A N 1
ATOM 892 C CA . LYS A 1 110 ? 0.123 -28.297 -0.721 1.00 59.78 110 LYS A CA 1
ATOM 893 C C . LYS A 1 110 ? 0.984 -28.680 0.491 1.00 59.78 110 LYS A C 1
ATOM 895 O O . LYS A 1 110 ? 1.372 -29.843 0.594 1.00 59.78 110 LYS A O 1
ATOM 900 N N . LYS A 1 111 ? 1.330 -27.722 1.352 1.00 48.38 111 LYS A N 1
ATOM 901 C CA . LYS A 1 111 ? 2.003 -27.948 2.637 1.00 48.38 111 LYS A CA 1
ATOM 902 C C . LYS A 1 111 ? 0.999 -27.880 3.776 1.00 48.38 111 LYS A C 1
ATOM 904 O O . LYS A 1 111 ? 1.251 -28.589 4.771 1.00 48.38 111 LYS A O 1
#

Organism: NCBI:txid312540

Mean predicted aligned error: 4.18 Å

Foldseek 3Di:
DKAKEAEPVQDDVQEGNDQQRIWIFDDDPQWTQGTDHTDDCCQQQAPLNVVRHRFKYWYFNHPDGGTGTDDDPNHTRIHGYDNVSHDHPDHDPVVVVVVVVVVVVVVVVVD

Nearest PDB structures (foldseek):
  6ga0-assembly1_A  TM=4.082E-01  e=9.364E+00  Saccharolobus solfataricus P2
  8i4u-assembly1_B  TM=2.306E-01  e=7.719E+00  Saccharomyces cerevisiae S288C
  3a14-assembly1_A  TM=2.377E-01  e=9.987E+00  Thermotoga maritima

Radius of gyration: 15.0 Å; Cα contacts (8 Å, |Δi|>4): 198; chains: 1; bounding box: 30×43×32 Å

pLDDT: mean 93.18, std 7.14, range [48.38, 98.0]

Sequence (111 aa):
MIRHITSLENTKGNKIIDPLKVKHCVITALKIYDLSGFIDPKTHLNLDLSEHLMKIVYVAKELKIGSEIILNNNTYKFVLVDQSFYKHYGPVDTEKLSEDLIKIYHKEMKK

Secondary structure (DSSP, 8-state):
-EEEEEEGGGEETTEES-GGG-EEEEEETTEEEEEEEEPPHHHHSBGGGGGG---EEEEESSSSTTPBBPEETTEE-EEEPPGGG-B------HHHHHHHHHHHHHHHTT-

Solvent-accessible surface area (backbone atoms only — not comparable to full-atom values): 6208 Å² total; per-residue (Å²): 119,83,41,42,35,29,30,47,88,46,46,56,90,60,29,51,71,53,76,71,71,24,22,39,28,32,74,49,96,62,16,29,67,41,73,60,61,61,56,53,58,71,46,35,29,9,62,57,39,65,91,54,44,61,56,68,30,35,30,19,69,44,86,48,72,68,27,45,49,41,63,51,94,93,35,81,33,59,27,34,62,58,74,86,70,50,42,79,71,55,82,71,65,61,66,62,50,50,53,52,51,51,53,50,50,59,58,59,76,74,108